Protein AF-A0A6H9HGL1-F1 (afdb_monomer_lite)

pLDDT: mean 77.51, std 18.13, range [38.75, 94.44]

Radius of gyration: 16.74 Å; chains: 1; bounding box: 33×32×47 Å

Secondary structure (DSSP, 8-state):
-------------EEEEEEETTT--EE-HHHHHH-GGGEEEEEEE----

Foldseek 3Di:
DDDDDDPDDPQQDKDKWKAFQVPRDTDDPVVCVVCVVGIDIDTDRHDDD

Structure (mmCIF, N/CA/C/O backbone):
data_AF-A0A6H9HGL1-F1
#
_entry.id   AF-A0A6H9HGL1-F1
#
loop_
_atom_site.group_PDB
_atom_site.id
_atom_site.type_symbol
_atom_site.label_atom_id
_atom_site.label_alt_id
_atom_site.label_comp_id
_atom_site.label_asym_id
_atom_site.label_entity_id
_atom_site.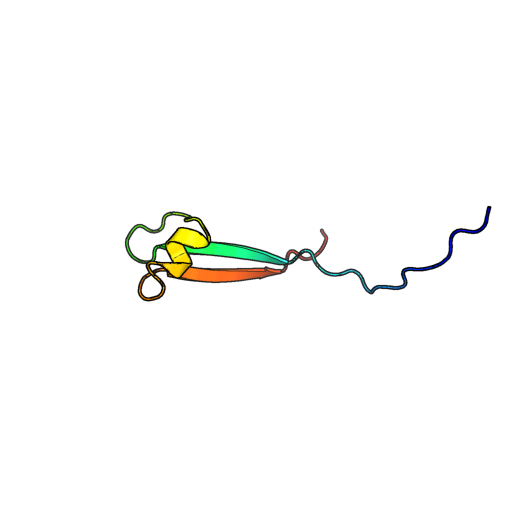label_seq_id
_atom_site.pdbx_PDB_ins_code
_atom_site.Cartn_x
_atom_site.Cartn_y
_atom_site.Cartn_z
_atom_site.occupancy
_atom_site.B_iso_or_equiv
_atom_site.auth_seq_id
_atom_site.auth_comp_id
_atom_site.auth_asym_id
_atom_site.auth_atom_id
_atom_site.pdbx_PDB_model_num
ATOM 1 N N . MET A 1 1 ? 27.551 12.304 -35.651 1.00 38.75 1 MET A N 1
ATOM 2 C CA . MET A 1 1 ? 26.645 11.214 -35.225 1.00 38.75 1 MET A CA 1
ATOM 3 C C . MET A 1 1 ? 25.414 11.862 -34.608 1.00 38.75 1 MET A C 1
ATOM 5 O O . MET A 1 1 ? 25.522 12.436 -33.533 1.00 38.75 1 MET A O 1
ATOM 9 N N . ALA A 1 2 ? 24.297 11.908 -35.336 1.00 47.03 2 ALA A N 1
ATOM 10 C CA . ALA A 1 2 ? 23.054 12.511 -34.858 1.00 47.03 2 ALA A CA 1
ATOM 11 C C . ALA A 1 2 ? 22.241 11.456 -34.092 1.00 47.03 2 ALA A C 1
ATOM 13 O O . ALA A 1 2 ? 21.856 10.448 -34.677 1.00 47.03 2 ALA A O 1
ATOM 14 N N . ASN A 1 3 ? 21.983 11.686 -32.802 1.00 48.84 3 ASN A N 1
ATOM 15 C CA . ASN A 1 3 ? 21.135 10.818 -31.984 1.00 48.84 3 ASN A CA 1
ATOM 16 C C . ASN A 1 3 ? 19.768 11.479 -31.800 1.00 48.84 3 ASN A C 1
ATOM 18 O O . ASN A 1 3 ? 19.610 12.419 -31.023 1.00 48.84 3 ASN A O 1
ATOM 22 N N . GLY A 1 4 ? 18.789 10.992 -32.559 1.00 41.00 4 GLY A N 1
ATOM 23 C CA . GLY A 1 4 ? 17.397 11.398 -32.451 1.00 41.00 4 GLY A CA 1
ATOM 24 C C . GLY A 1 4 ? 16.662 10.769 -31.260 1.00 41.00 4 GLY A C 1
ATOM 25 O O . GLY A 1 4 ? 16.876 9.615 -30.898 1.00 4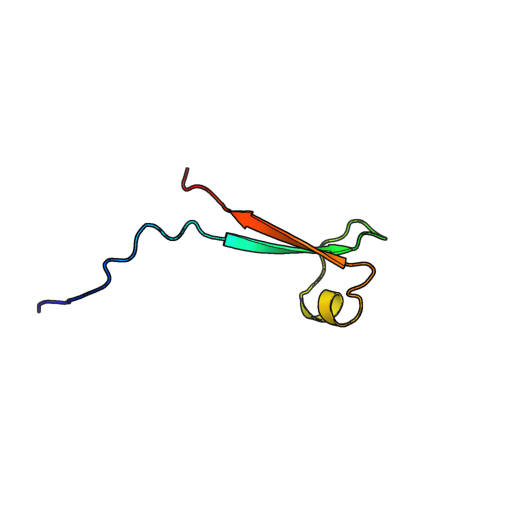1.00 4 GLY A O 1
ATOM 26 N N . SER A 1 5 ? 15.686 11.533 -30.764 1.00 45.53 5 SER A N 1
ATOM 27 C CA . SER A 1 5 ? 14.490 11.129 -30.007 1.00 45.53 5 SER A CA 1
ATOM 28 C C . SER A 1 5 ? 14.627 10.751 -28.518 1.00 45.53 5 SER A C 1
ATOM 30 O O . SER A 1 5 ? 15.086 9.678 -28.137 1.00 45.53 5 SER A O 1
ATOM 32 N N . LYS A 1 6 ? 14.074 11.62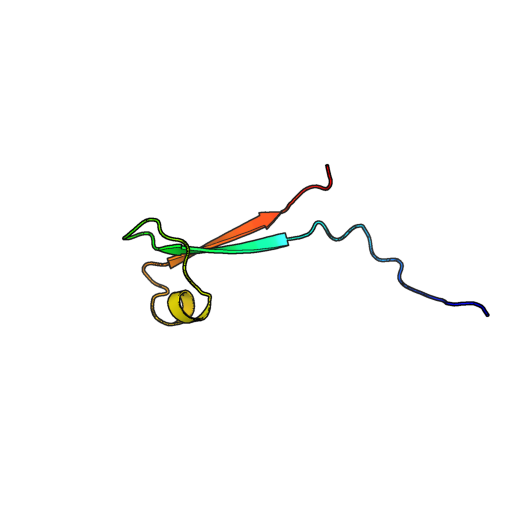7 -27.667 1.00 46.94 6 LYS A N 1
ATOM 33 C CA . LYS A 1 6 ? 12.909 11.344 -26.804 1.00 46.94 6 LYS A CA 1
ATOM 34 C C . LYS A 1 6 ? 12.387 12.676 -26.251 1.00 46.94 6 LYS A C 1
ATOM 36 O O . LYS A 1 6 ? 12.751 13.108 -25.163 1.00 46.94 6 LYS A O 1
ATOM 41 N N . THR A 1 7 ? 11.518 13.341 -27.007 1.00 50.47 7 THR A N 1
ATOM 42 C CA . THR A 1 7 ? 10.591 14.330 -26.444 1.00 50.47 7 THR A CA 1
ATOM 43 C C . THR A 1 7 ? 9.614 13.586 -25.538 1.00 50.47 7 THR A C 1
ATOM 45 O O . THR A 1 7 ? 8.635 13.008 -25.999 1.00 50.47 7 THR A O 1
ATOM 48 N N . GLY A 1 8 ? 9.915 13.542 -24.245 1.00 46.00 8 GLY A N 1
ATOM 49 C CA . GLY A 1 8 ? 8.981 13.146 -23.202 1.00 46.00 8 GLY A CA 1
ATOM 50 C C . GLY A 1 8 ? 8.993 14.240 -22.150 1.00 46.00 8 GLY A C 1
ATOM 51 O O . GLY A 1 8 ? 10.038 14.500 -21.559 1.00 46.00 8 GLY A O 1
ATOM 52 N N . SER A 1 9 ? 7.854 14.900 -21.947 1.00 50.72 9 SER A N 1
ATOM 53 C CA . SER A 1 9 ? 7.600 15.811 -20.825 1.00 50.72 9 SER A CA 1
ATOM 54 C C . SER A 1 9 ? 8.224 15.253 -19.538 1.00 50.72 9 SER A C 1
ATOM 56 O O . SER A 1 9 ? 8.214 14.029 -19.379 1.00 50.72 9 SER A O 1
ATOM 58 N N . PRO A 1 10 ? 8.770 16.078 -18.622 1.00 61.28 10 PRO A N 1
ATOM 59 C CA . PRO A 1 10 ? 9.481 15.581 -17.447 1.00 61.28 10 PRO A CA 1
ATOM 60 C C . PRO A 1 10 ? 8.559 14.652 -16.653 1.00 61.28 10 PRO A C 1
ATOM 62 O O . PRO A 1 10 ? 7.654 15.099 -15.951 1.00 61.28 10 PRO A O 1
ATOM 65 N N . LYS A 1 11 ? 8.743 13.337 -16.813 1.00 58.72 11 LYS A N 1
ATOM 66 C CA . LYS A 1 11 ? 7.952 12.331 -16.116 1.00 58.72 11 LYS A CA 1
ATOM 67 C C . LYS A 1 11 ? 8.413 12.400 -14.672 1.00 58.72 11 LYS A C 1
ATOM 69 O O . LYS A 1 11 ? 9.466 11.869 -14.334 1.00 58.72 11 LYS A O 1
ATOM 74 N N . VAL A 1 12 ? 7.663 13.153 -13.871 1.00 67.44 12 VAL A N 1
ATOM 75 C CA . VAL A 1 12 ? 7.833 13.274 -12.422 1.00 67.44 12 VAL A CA 1
ATOM 76 C C . VAL A 1 12 ? 8.094 11.863 -11.892 1.00 67.44 12 VAL A C 1
ATOM 78 O O . VAL A 1 12 ? 7.252 10.998 -12.151 1.00 67.44 12 VAL A O 1
ATOM 81 N N . PRO A 1 13 ? 9.252 11.570 -11.270 1.00 69.00 13 PRO A N 1
ATOM 82 C CA . PRO A 1 13 ? 9.514 10.230 -10.773 1.00 69.00 13 PRO A CA 1
ATOM 83 C C . PRO A 1 13 ? 8.406 9.884 -9.784 1.00 69.00 13 PRO A C 1
ATOM 85 O O . PRO A 1 13 ? 8.190 10.573 -8.788 1.00 69.00 13 PRO A O 1
ATOM 88 N N . VAL A 1 14 ? 7.617 8.870 -10.129 1.00 71.50 14 VAL A N 1
ATOM 89 C CA . VAL A 1 14 ? 6.509 8.427 -9.296 1.00 71.50 14 VAL A CA 1
ATOM 90 C C . VAL A 1 14 ? 6.957 7.170 -8.577 1.00 71.50 14 VAL A C 1
ATOM 92 O O . VAL A 1 14 ? 7.137 6.136 -9.219 1.00 71.50 14 VAL A O 1
ATOM 95 N N . GLN A 1 15 ? 7.143 7.265 -7.264 1.00 82.81 15 GLN A N 1
ATOM 96 C CA . GLN A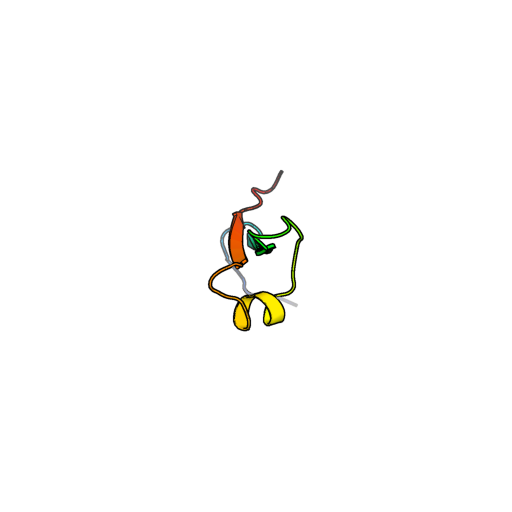 1 15 ? 7.512 6.127 -6.434 1.00 82.81 15 GLN A CA 1
ATOM 97 C C . GLN A 1 15 ? 6.243 5.473 -5.888 1.00 82.81 15 GLN A C 1
ATOM 99 O O . GLN A 1 15 ? 5.340 6.157 -5.406 1.00 82.81 15 GLN A O 1
ATOM 104 N N . THR A 1 16 ? 6.148 4.150 -6.013 1.00 85.81 16 THR A N 1
ATOM 105 C CA . THR A 1 16 ? 5.058 3.376 -5.406 1.00 85.81 16 THR A CA 1
ATOM 106 C C . THR A 1 16 ? 5.590 2.716 -4.145 1.00 85.81 16 THR A C 1
ATOM 108 O O . THR A 1 16 ? 6.595 2.012 -4.215 1.00 85.81 16 THR A O 1
ATOM 111 N N . HIS A 1 17 ? 4.928 2.952 -3.016 1.00 88.31 17 HIS A N 1
ATOM 112 C CA . HIS A 1 17 ? 5.264 2.374 -1.717 1.00 88.31 17 HIS A CA 1
ATOM 113 C C . HIS A 1 17 ? 4.132 1.482 -1.225 1.00 88.31 17 HIS A C 1
ATOM 115 O O . HIS A 1 17 ? 2.957 1.731 -1.509 1.00 88.31 17 HIS A O 1
ATOM 121 N N . HIS A 1 18 ? 4.495 0.447 -0.472 1.00 93.31 18 HIS A N 1
ATOM 122 C CA . HIS A 1 18 ? 3.551 -0.450 0.177 1.00 93.31 18 HIS A CA 1
ATOM 123 C C . HIS A 1 18 ? 3.721 -0.350 1.687 1.00 93.31 18 HIS A C 1
ATOM 125 O O . HIS A 1 18 ? 4.841 -0.479 2.185 1.00 93.31 18 HIS A O 1
ATOM 131 N N . ARG A 1 19 ? 2.624 -0.147 2.417 1.00 92.81 19 ARG A N 1
ATOM 132 C CA . ARG A 1 19 ? 2.647 -0.022 3.877 1.00 92.81 19 ARG A CA 1
ATOM 133 C C . ARG A 1 19 ? 1.603 -0.925 4.509 1.00 92.81 19 ARG A C 1
ATOM 135 O O . ARG A 1 19 ? 0.447 -0.912 4.107 1.00 92.81 19 ARG A O 1
ATOM 142 N N . SER A 1 20 ? 1.996 -1.711 5.503 1.00 92.44 20 SER A N 1
ATOM 143 C CA . SER A 1 20 ? 1.045 -2.502 6.283 1.00 92.44 20 SER A CA 1
ATOM 144 C C . SER A 1 20 ? 0.226 -1.579 7.184 1.00 92.44 20 SER A C 1
ATOM 146 O O . SER A 1 20 ? 0.797 -0.918 8.050 1.00 92.44 20 SER A O 1
ATOM 148 N N . SER A 1 21 ? -1.100 -1.571 7.047 1.00 92.75 21 SER A N 1
ATOM 149 C CA . SER A 1 21 ? -1.989 -0.811 7.941 1.00 92.75 21 SER A CA 1
ATOM 150 C C . SER A 1 21 ? -1.999 -1.387 9.361 1.00 92.75 21 SER A C 1
ATOM 152 O O . SER A 1 21 ? -2.354 -0.700 10.311 1.00 92.75 21 SER A O 1
ATOM 154 N N . LYS A 1 22 ? -1.591 -2.655 9.520 1.00 90.19 22 LYS A N 1
ATOM 155 C CA . LYS A 1 22 ? -1.544 -3.341 10.820 1.00 90.19 22 LYS A CA 1
ATOM 156 C C . LYS A 1 22 ? -0.332 -2.947 11.657 1.00 90.19 22 LYS A C 1
ATOM 158 O O . LYS A 1 22 ? -0.461 -2.761 12.859 1.00 90.19 22 LYS A O 1
ATOM 163 N N . SER A 1 23 ? 0.847 -2.884 11.037 1.00 90.69 23 SER A N 1
ATOM 164 C CA . SER A 1 23 ? 2.117 -2.643 11.741 1.00 90.69 23 SER A CA 1
ATOM 165 C C . SER A 1 23 ? 2.748 -1.292 11.414 1.00 90.69 23 SER A C 1
ATOM 167 O O . SER A 1 23 ? 3.723 -0.902 12.048 1.00 90.69 23 SER A O 1
ATOM 169 N N . GLY A 1 24 ? 2.242 -0.586 10.402 1.00 91.25 24 GLY A N 1
ATOM 170 C CA . GLY A 1 24 ? 2.813 0.662 9.904 1.00 91.25 24 GLY A CA 1
ATOM 171 C C . GLY A 1 24 ? 4.136 0.496 9.152 1.00 91.25 24 GLY A C 1
ATOM 172 O O . GLY A 1 24 ? 4.710 1.504 8.741 1.00 91.25 24 GLY A O 1
ATOM 173 N N . GLN A 1 25 ? 4.620 -0.734 8.964 1.00 92.56 25 GLN A N 1
ATOM 174 C CA . GLN A 1 25 ? 5.897 -1.023 8.311 1.00 92.56 25 GLN A CA 1
ATOM 175 C C . GLN A 1 25 ? 5.791 -0.932 6.789 1.00 92.56 25 GLN A C 1
ATOM 177 O O . GLN A 1 25 ? 4.754 -1.266 6.208 1.00 92.56 25 GLN A O 1
ATOM 182 N N . PHE A 1 26 ? 6.889 -0.532 6.146 1.00 92.25 26 PHE A N 1
ATOM 183 C CA . PHE A 1 26 ? 7.030 -0.656 4.701 1.00 92.25 26 PHE A CA 1
ATOM 184 C C . PHE A 1 26 ? 7.268 -2.113 4.332 1.00 92.25 26 PHE A C 1
ATOM 186 O O . PHE A 1 26 ? 8.107 -2.793 4.921 1.00 92.25 26 PHE A O 1
ATOM 193 N N . VAL A 1 27 ? 6.501 -2.586 3.362 1.00 92.12 27 VAL A N 1
ATOM 194 C CA . VAL A 1 27 ? 6.500 -3.981 2.929 1.00 92.12 27 VAL A CA 1
ATOM 195 C C . VAL A 1 27 ? 6.838 -4.068 1.448 1.00 92.12 27 VAL A C 1
ATOM 197 O O . VAL A 1 27 ? 6.866 -3.069 0.731 1.00 92.12 27 VAL A O 1
ATOM 200 N N . THR A 1 28 ? 7.127 -5.274 0.976 1.00 93.06 28 THR A N 1
ATOM 201 C CA . THR A 1 28 ? 7.392 -5.513 -0.442 1.00 93.06 28 THR A CA 1
ATOM 202 C C . THR A 1 28 ? 6.093 -5.605 -1.240 1.00 93.06 28 THR A C 1
ATOM 204 O O . THR A 1 28 ? 5.007 -5.816 -0.694 1.00 93.06 28 THR A O 1
ATOM 207 N N . GLU A 1 29 ? 6.205 -5.494 -2.561 1.00 89.94 29 GLU A N 1
ATOM 208 C CA . GLU A 1 29 ? 5.064 -5.673 -3.459 1.00 89.94 29 GLU A CA 1
ATOM 209 C C . GLU A 1 29 ? 4.453 -7.079 -3.336 1.00 89.94 29 GLU A C 1
ATOM 211 O O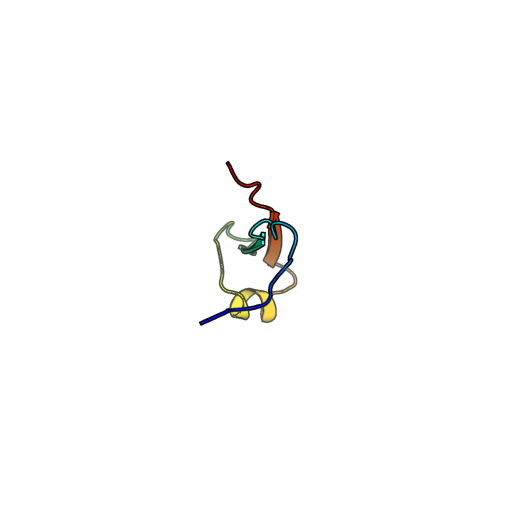 . GLU A 1 29 ? 3.232 -7.227 -3.331 1.00 89.94 29 GLU A O 1
ATOM 216 N N . ASP A 1 30 ? 5.277 -8.116 -3.167 1.00 92.88 30 ASP A N 1
ATOM 217 C CA . ASP A 1 30 ? 4.791 -9.490 -2.994 1.00 92.88 30 ASP A CA 1
ATOM 218 C C . ASP A 1 30 ? 4.012 -9.671 -1.694 1.00 92.88 30 ASP A C 1
ATOM 220 O O . ASP A 1 30 ? 2.989 -10.359 -1.670 1.00 92.88 30 ASP A O 1
ATOM 224 N N . TYR A 1 31 ? 4.442 -9.007 -0.618 1.00 92.00 31 TYR A N 1
ATOM 225 C CA . TYR A 1 31 ? 3.670 -8.973 0.618 1.00 92.00 31 TYR A CA 1
ATOM 226 C C . TYR A 1 31 ? 2.324 -8.276 0.397 1.00 92.00 31 TYR A C 1
ATOM 228 O O . TYR A 1 31 ? 1.288 -8.798 0.806 1.00 92.00 31 TYR A O 1
ATOM 236 N N . ALA A 1 32 ? 2.317 -7.147 -0.319 1.00 90.88 32 ALA A N 1
ATOM 237 C CA . ALA A 1 32 ? 1.090 -6.429 -0.655 1.00 90.88 32 ALA A CA 1
ATOM 238 C C . ALA A 1 32 ? 0.125 -7.269 -1.509 1.00 90.88 32 ALA A C 1
ATOM 240 O O . ALA A 1 32 ? -1.086 -7.189 -1.320 1.00 90.88 32 ALA A O 1
ATOM 241 N N . LYS A 1 33 ? 0.647 -8.104 -2.417 1.00 92.25 33 LYS A N 1
ATOM 242 C CA . LYS A 1 33 ? -0.150 -9.041 -3.229 1.00 92.25 33 LYS A CA 1
ATOM 243 C C . LYS A 1 33 ? -0.768 -10.160 -2.393 1.00 92.25 33 LYS A C 1
ATOM 245 O O . LYS A 1 33 ? -1.890 -10.569 -2.671 1.00 92.25 33 LYS A O 1
ATOM 250 N N . ARG A 1 34 ? -0.052 -10.651 -1.376 1.00 94.38 34 ARG A N 1
ATOM 251 C CA . ARG A 1 34 ? -0.540 -11.697 -0.457 1.00 94.38 34 ARG A CA 1
ATOM 252 C C . ARG A 1 34 ? -1.498 -11.156 0.606 1.00 94.38 34 ARG A C 1
ATOM 254 O O . ARG A 1 34 ? -2.391 -11.877 1.039 1.00 94.38 34 ARG A O 1
ATOM 261 N N . HIS A 1 35 ? -1.336 -9.894 1.002 1.00 91.25 35 HIS A N 1
ATOM 262 C CA . HIS A 1 35 ? -2.137 -9.235 2.036 1.00 91.25 35 HIS A CA 1
ATOM 263 C C . HIS A 1 35 ? -2.774 -7.925 1.542 1.00 91.25 35 HIS A C 1
ATOM 265 O O . HIS A 1 35 ? -2.562 -6.870 2.150 1.00 91.25 35 HIS A O 1
ATOM 271 N N . PRO A 1 36 ? -3.574 -7.960 0.460 1.00 89.44 36 PRO A N 1
ATOM 272 C CA . PRO A 1 36 ? -4.124 -6.748 -0.146 1.00 89.44 36 PRO A CA 1
ATOM 273 C C . PRO A 1 36 ? -5.124 -6.037 0.770 1.00 89.44 36 PRO A C 1
ATOM 275 O O . PRO A 1 36 ? -5.268 -4.824 0.694 1.00 89.44 36 PRO A O 1
ATOM 278 N N . SER A 1 37 ? -5.788 -6.769 1.670 1.00 93.00 37 SER A N 1
ATOM 279 C CA . SER A 1 37 ? -6.769 -6.214 2.607 1.00 93.00 37 SER A CA 1
ATOM 280 C C . SER A 1 37 ? -6.152 -5.384 3.732 1.00 93.00 37 SER A C 1
ATOM 282 O O . SER A 1 37 ? -6.863 -4.635 4.393 1.00 93.00 37 SER A O 1
ATOM 284 N N . THR A 1 38 ? -4.849 -5.527 3.985 1.00 93.25 38 THR A N 1
ATOM 285 C CA . THR A 1 38 ? -4.161 -4.870 5.108 1.00 93.25 38 THR A CA 1
ATOM 286 C C . THR A 1 38 ? -2.913 -4.122 4.665 1.00 93.25 38 THR A C 1
ATOM 288 O O . THR A 1 38 ? -2.072 -3.797 5.503 1.00 93.25 38 THR A O 1
ATOM 291 N N . THR A 1 39 ? -2.758 -3.911 3.358 1.00 94.44 39 THR A N 1
ATOM 292 C CA . THR A 1 39 ? -1.605 -3.225 2.785 1.00 94.44 39 THR A CA 1
ATOM 293 C C . THR A 1 39 ? -2.069 -2.062 1.928 1.00 94.44 39 THR A C 1
ATOM 295 O O . THR A 1 39 ? -2.738 -2.238 0.912 1.00 94.44 39 THR A O 1
ATOM 298 N N . GLU A 1 40 ? -1.656 -0.869 2.318 1.00 92.69 40 GLU A N 1
ATOM 299 C CA . GLU A 1 40 ? -1.865 0.360 1.574 1.00 92.69 40 GLU A CA 1
ATOM 300 C C . GLU A 1 40 ? -0.845 0.478 0.442 1.00 92.69 40 GLU A C 1
ATOM 302 O O . GLU A 1 40 ? 0.331 0.135 0.593 1.00 92.69 40 GLU A O 1
ATOM 307 N N . ARG A 1 41 ? -1.313 0.966 -0.711 1.00 90.94 41 ARG A N 1
ATOM 308 C CA . ARG A 1 41 ? -0.497 1.278 -1.888 1.00 90.94 41 ARG A CA 1
ATOM 309 C C . ARG A 1 41 ? -0.514 2.776 -2.107 1.00 90.94 41 ARG A C 1
ATOM 311 O O . ARG A 1 41 ? -1.520 3.318 -2.559 1.00 90.94 41 ARG A O 1
ATOM 318 N N . GLU A 1 42 ? 0.607 3.425 -1.837 1.00 87.00 42 GLU A N 1
ATOM 319 C CA . GLU A 1 42 ? 0.735 4.864 -2.016 1.00 87.00 42 GLU A CA 1
ATOM 320 C C . GLU A 1 42 ? 1.580 5.180 -3.248 1.00 87.00 42 GLU A C 1
ATOM 322 O O . GLU A 1 42 ? 2.641 4.596 -3.469 1.00 87.00 42 GLU A O 1
ATOM 327 N N . ARG A 1 43 ? 1.098 6.113 -4.071 1.00 86.44 43 ARG A N 1
ATOM 328 C CA . ARG A 1 43 ? 1.774 6.554 -5.289 1.00 86.44 43 ARG A CA 1
ATOM 329 C C . ARG A 1 43 ? 2.241 7.996 -5.113 1.00 86.44 43 ARG A C 1
ATOM 331 O O . ARG A 1 43 ? 1.510 8.936 -5.421 1.00 86.44 43 ARG A O 1
ATOM 338 N N . ILE A 1 44 ? 3.473 8.156 -4.640 1.00 79.31 44 ILE A N 1
ATOM 339 C CA . ILE A 1 44 ? 4.072 9.456 -4.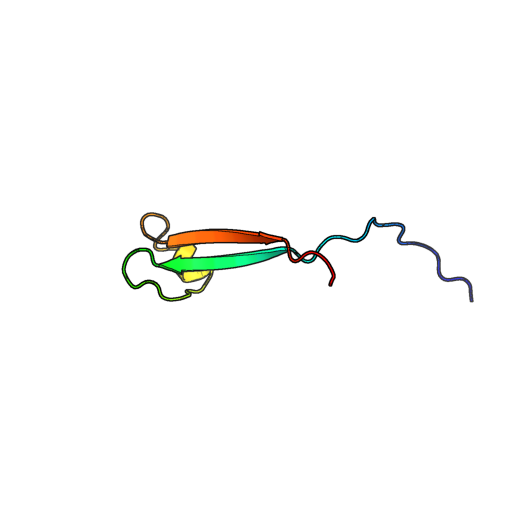343 1.00 79.31 44 ILE A CA 1
ATOM 340 C C . ILE A 1 44 ? 4.649 10.038 -5.631 1.00 79.31 44 ILE A C 1
ATOM 342 O O . ILE A 1 44 ? 5.566 9.485 -6.242 1.00 79.31 44 ILE A O 1
ATOM 346 N N . LYS A 1 45 ? 4.104 11.172 -6.067 1.00 78.00 45 LYS A N 1
ATOM 347 C CA . LYS A 1 45 ? 4.689 11.970 -7.147 1.00 78.00 45 LYS A CA 1
ATOM 348 C C . LYS A 1 45 ? 5.809 12.798 -6.525 1.00 78.00 45 LYS A C 1
ATOM 350 O O . LYS A 1 45 ? 5.517 13.628 -5.675 1.00 78.00 45 LYS A O 1
ATOM 355 N N . HIS A 1 46 ? 7.059 12.587 -6.926 1.00 63.91 46 HIS A N 1
ATOM 356 C CA . HIS A 1 46 ? 8.167 13.436 -6.489 1.00 63.91 46 HIS A CA 1
ATOM 357 C C . HIS A 1 46 ? 8.313 14.613 -7.454 1.00 63.91 46 HIS A C 1
ATOM 359 O O . HIS A 1 46 ? 8.972 14.442 -8.486 1.00 63.91 46 HIS A O 1
ATOM 365 N N . PRO A 1 47 ? 7.716 15.793 -7.185 1.00 66.81 47 PRO A N 1
ATOM 366 C CA . PRO A 1 47 ? 8.016 16.971 -7.984 1.00 66.81 47 PRO A CA 1
ATOM 367 C C . PRO A 1 47 ? 9.527 17.206 -7.948 1.00 66.81 47 PRO A C 1
ATOM 369 O O . PRO A 1 47 ? 10.172 17.077 -6.907 1.00 66.81 47 PRO A O 1
ATOM 372 N N . LYS A 1 48 ? 10.096 17.480 -9.121 1.00 64.62 48 LYS A N 1
ATOM 373 C CA . LYS A 1 48 ? 11.515 17.794 -9.275 1.00 64.62 48 LYS A CA 1
ATOM 374 C C . LYS A 1 48 ? 11.790 19.047 -8.423 1.00 64.62 48 LYS A C 1
ATOM 376 O O . LYS A 1 48 ? 11.163 20.070 -8.686 1.00 64.62 48 LYS A O 1
ATOM 381 N N . ARG A 1 49 ? 12.612 18.925 -7.373 1.00 60.94 49 ARG A N 1
ATOM 382 C CA . ARG A 1 49 ? 13.129 20.080 -6.615 1.00 60.94 49 ARG A CA 1
ATOM 383 C C . ARG A 1 49 ? 14.080 20.887 -7.485 1.00 60.94 49 ARG A C 1
ATOM 385 O O . ARG A 1 49 ? 14.755 20.257 -8.334 1.00 60.94 49 ARG A O 1
#

Sequence (49 aa):
MANGSKTGSPKVPVQTHHRSSKSGQFVTEDYAKRHPSTTERERIKHPKR